Protein AF-A0A7C0ZPI2-F1 (afdb_monomer)

Nearest PDB st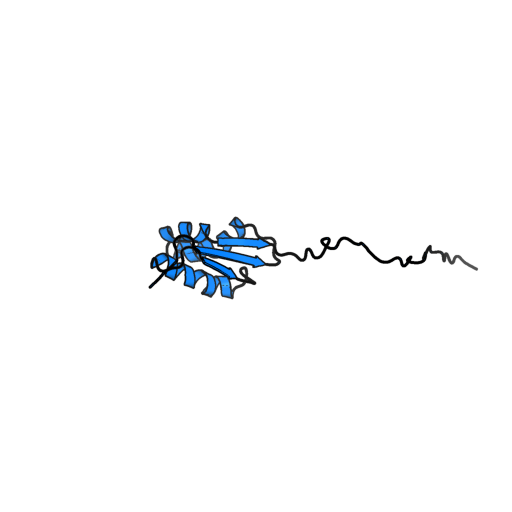ructures (foldseek):
  1dpg-assembly1_B  TM=8.886E-01  e=2.609E-07  Leuconostoc mesenteroides
  1h93-assembly1_A  TM=8.815E-01  e=2.609E-07  Leuconostoc mesenteroides
  1e77-assembly1_A  TM=8.818E-01  e=2.980E-07  Leuconostoc mesenteroides
  7e6i-assembly1_A  TM=8.266E-01  e=9.862E-07  Kluyveromyces lactis NRRL Y-1140
  7zve-assembly1_A-2  TM=8.256E-01  e=2.049E-06  Homo sapiens

Radius of gyration: 24.8 Å; Cα contacts (8 Å, |Δi|>4): 121; chains: 1; bounding box: 70×34×71 Å

pLDDT: mean 79.21, std 20.1, range [37.38, 96.25]

Foldseek 3Di:
DDADQADEAEDEVCVDPCNQPPVLVVVLVCQVVVNHHPHYAYEYEDQDDDFLVRSLVSNQVVSCVVPVPSSVVSSVRYGYDNPHPPPDDDDPPPDDDDDDDDDDDDDDDDDD

Structure (mmCIF, N/CA/C/O backbone):
data_AF-A0A7C0ZPI2-F1
#
_entry.id   AF-A0A7C0ZPI2-F1
#
loop_
_atom_site.group_PDB
_atom_site.id
_atom_site.type_symbol
_atom_site.label_atom_id
_atom_site.label_alt_id
_atom_site.label_comp_id
_atom_site.label_asym_id
_atom_site.label_entity_id
_atom_site.label_seq_id
_atom_site.pdbx_PDB_ins_code
_atom_site.Cartn_x
_atom_site.Cartn_y
_atom_site.Cartn_z
_atom_site.occupancy
_atom_site.B_iso_or_equiv
_atom_site.auth_seq_id
_atom_site.auth_comp_id
_atom_site.auth_asym_id
_atom_site.auth_atom_id
_atom_site.pdbx_PDB_model_num
ATOM 1 N N . MET A 1 1 ? -24.507 2.374 5.277 1.00 61.53 1 MET A N 1
ATOM 2 C CA . MET A 1 1 ? -23.714 2.156 4.046 1.00 61.53 1 MET A CA 1
ATOM 3 C C . MET A 1 1 ? -23.518 0.661 3.863 1.00 61.53 1 MET A C 1
ATOM 5 O O . MET A 1 1 ? -23.044 0.017 4.790 1.00 61.53 1 MET A O 1
ATOM 9 N N . HIS A 1 2 ? -23.938 0.103 2.729 1.00 79.62 2 HIS A N 1
ATOM 10 C CA . HIS A 1 2 ? -23.699 -1.304 2.400 1.00 79.62 2 HIS A CA 1
ATOM 11 C C . HIS A 1 2 ? -22.238 -1.469 1.963 1.00 79.62 2 HIS A C 1
ATOM 13 O O . HIS A 1 2 ? -21.796 -0.767 1.056 1.00 79.62 2 HIS A O 1
ATOM 19 N N . LYS A 1 3 ? -21.482 -2.349 2.627 1.00 79.19 3 LYS A N 1
ATOM 20 C CA . LYS A 1 3 ? -20.110 -2.680 2.230 1.00 79.19 3 LYS A CA 1
ATOM 21 C C . LYS A 1 3 ? -20.131 -3.948 1.381 1.00 79.19 3 LYS A C 1
ATOM 23 O O . LYS A 1 3 ? -20.740 -4.924 1.822 1.00 79.19 3 LYS A O 1
ATOM 28 N N . PRO A 1 4 ? -19.462 -3.972 0.218 1.00 85.94 4 PRO A N 1
ATOM 29 C CA . PRO A 1 4 ? -19.309 -5.211 -0.525 1.00 85.94 4 PRO A CA 1
ATOM 30 C C . PRO A 1 4 ? -18.502 -6.221 0.309 1.00 85.94 4 PRO A C 1
ATOM 32 O O . PRO A 1 4 ? -17.638 -5.817 1.091 1.00 85.94 4 PRO A O 1
ATOM 35 N N . PRO A 1 5 ? -18.749 -7.531 0.153 1.00 84.44 5 PRO A N 1
ATOM 36 C CA . PRO A 1 5 ? -18.032 -8.560 0.907 1.00 84.44 5 PRO A CA 1
ATOM 37 C C . PRO A 1 5 ? -16.545 -8.652 0.525 1.00 84.44 5 PRO A C 1
ATOM 39 O O . PRO A 1 5 ? -15.709 -8.958 1.376 1.00 84.44 5 PRO A O 1
ATOM 42 N N . HIS A 1 6 ? -16.209 -8.350 -0.735 1.00 91.62 6 HIS A N 1
ATOM 43 C CA . HIS A 1 6 ? -14.851 -8.376 -1.283 1.00 91.62 6 HIS A CA 1
ATOM 44 C C . HIS A 1 6 ? -14.634 -7.175 -2.203 1.00 91.62 6 HIS A C 1
ATOM 46 O O . HIS A 1 6 ? -15.521 -6.827 -2.983 1.00 91.62 6 HIS A O 1
ATOM 52 N N . GLN A 1 7 ? -13.462 -6.545 -2.125 1.00 93.69 7 GLN A N 1
ATOM 53 C CA . GLN A 1 7 ? -13.106 -5.425 -2.993 1.00 93.69 7 GLN A CA 1
ATOM 54 C C . GLN A 1 7 ? -11.599 -5.407 -3.254 1.00 93.69 7 GLN A C 1
ATOM 56 O O . GLN A 1 7 ? -10.796 -5.514 -2.331 1.00 93.69 7 GLN A O 1
ATOM 61 N N . MET A 1 8 ? -11.223 -5.223 -4.516 1.00 94.88 8 MET A N 1
ATOM 62 C CA . MET A 1 8 ? -9.834 -5.074 -4.941 1.00 94.88 8 MET A CA 1
ATOM 63 C C . MET A 1 8 ? -9.660 -3.732 -5.648 1.00 94.88 8 MET A C 1
ATOM 65 O O . MET A 1 8 ? -10.423 -3.409 -6.557 1.00 94.88 8 MET A O 1
ATOM 69 N N . LEU A 1 9 ? -8.656 -2.960 -5.238 1.00 94.88 9 LEU A N 1
ATOM 70 C CA . LEU A 1 9 ? -8.241 -1.732 -5.910 1.00 94.88 9 LEU A CA 1
ATOM 71 C C . LEU A 1 9 ? -6.954 -1.995 -6.691 1.00 94.88 9 LEU A C 1
ATOM 73 O O . LEU A 1 9 ? -5.928 -2.324 -6.102 1.00 94.88 9 LEU A O 1
ATOM 77 N N . VAL A 1 10 ? -6.998 -1.824 -8.009 1.00 95.06 10 VAL A N 1
ATOM 78 C CA . VAL A 1 10 ? -5.823 -1.993 -8.871 1.00 95.06 10 VAL A CA 1
ATOM 79 C C . VAL A 1 10 ? -5.248 -0.621 -9.218 1.00 95.06 10 VAL A C 1
ATOM 81 O O . VAL A 1 10 ? -5.963 0.226 -9.753 1.00 95.06 10 VAL A O 1
ATOM 84 N N . ILE A 1 11 ? -3.965 -0.392 -8.923 1.00 94.12 11 ILE A N 1
ATOM 85 C CA . ILE A 1 11 ? -3.271 0.877 -9.195 1.00 94.12 11 ILE A CA 1
ATOM 86 C C . ILE A 1 11 ? -2.165 0.643 -10.224 1.00 94.12 11 ILE A C 1
ATOM 88 O O . ILE A 1 11 ? -1.096 0.123 -9.911 1.00 94.12 11 ILE A O 1
ATOM 92 N N . PHE A 1 12 ? -2.390 1.074 -11.461 1.00 91.56 12 PHE A N 1
ATOM 93 C CA . PHE A 1 12 ? -1.338 1.088 -12.474 1.00 91.56 12 PHE A CA 1
ATOM 94 C C . PHE A 1 12 ? -0.321 2.186 -12.157 1.00 91.56 12 PHE A C 1
ATOM 96 O O . PHE A 1 12 ? -0.691 3.314 -11.841 1.00 91.56 12 PHE A O 1
ATOM 103 N N . GLY A 1 13 ? 0.970 1.857 -12.222 1.00 88.69 13 GLY A N 1
ATOM 104 C CA . GLY A 1 13 ? 2.013 2.790 -11.785 1.00 88.69 13 GLY A CA 1
ATOM 105 C C . GLY A 1 13 ? 2.064 2.940 -10.261 1.00 88.69 13 GLY A C 1
ATOM 106 O O . GLY A 1 13 ? 2.370 4.015 -9.743 1.00 88.69 13 GLY A O 1
ATOM 107 N N . ALA A 1 14 ? 1.772 1.862 -9.525 1.00 89.62 14 ALA A N 1
ATOM 108 C CA . ALA A 1 14 ? 1.735 1.886 -8.066 1.00 89.62 14 ALA A CA 1
ATOM 109 C C . ALA A 1 14 ? 3.066 2.283 -7.398 1.00 89.62 14 ALA A C 1
ATOM 111 O O . ALA A 1 14 ? 3.065 2.755 -6.266 1.00 89.62 14 ALA A O 1
ATOM 112 N N . SER A 1 15 ? 4.201 2.133 -8.087 1.00 87.44 15 SER A N 1
ATOM 113 C CA . SER A 1 15 ? 5.512 2.580 -7.596 1.00 87.44 15 SER A CA 1
ATOM 114 C C . SER A 1 15 ? 5.737 4.095 -7.714 1.00 87.44 15 SER A C 1
ATOM 116 O O . SER A 1 15 ? 6.700 4.613 -7.144 1.00 87.44 15 SER A O 1
ATOM 118 N N . GLY A 1 16 ? 4.864 4.810 -8.432 1.00 89.31 16 GLY A N 1
ATOM 119 C CA . GLY A 1 16 ? 4.985 6.239 -8.701 1.00 89.31 16 GLY A CA 1
ATOM 120 C C . GLY A 1 16 ? 4.736 7.140 -7.487 1.00 89.31 16 GLY A C 1
ATOM 121 O O . GLY A 1 16 ? 4.126 6.756 -6.487 1.00 89.31 16 GLY A O 1
ATOM 122 N N . ASP A 1 17 ? 5.180 8.389 -7.608 1.00 90.12 17 ASP A N 1
ATOM 123 C CA . ASP A 1 17 ? 5.118 9.396 -6.543 1.00 90.12 17 ASP A CA 1
ATOM 124 C C . ASP A 1 17 ? 3.677 9.738 -6.116 1.00 90.12 17 ASP A C 1
ATOM 126 O O . ASP A 1 17 ? 3.379 9.793 -4.923 1.00 90.12 17 ASP A O 1
ATOM 130 N N . LEU A 1 18 ? 2.746 9.862 -7.071 1.00 92.12 18 LEU A N 1
ATOM 131 C CA . LEU A 1 18 ? 1.333 10.132 -6.772 1.00 92.12 18 LEU A CA 1
ATOM 132 C C . LEU A 1 18 ? 0.714 9.035 -5.896 1.00 92.12 18 LEU A C 1
ATOM 134 O O . LEU A 1 18 ? -0.058 9.320 -4.974 1.00 92.12 18 LEU A O 1
ATOM 138 N N . THR A 1 19 ? 1.085 7.782 -6.157 1.00 92.81 19 THR A N 1
ATOM 139 C CA . THR A 1 19 ? 0.598 6.639 -5.390 1.00 92.81 19 THR A CA 1
ATOM 140 C C . THR A 1 19 ? 1.062 6.727 -3.941 1.00 92.81 19 THR A C 1
ATOM 142 O O . THR A 1 19 ? 0.247 6.626 -3.024 1.00 92.81 19 THR A O 1
ATOM 145 N N . ARG A 1 20 ? 2.345 7.034 -3.729 1.00 91.12 20 ARG A N 1
ATOM 146 C CA . ARG A 1 20 ? 2.936 7.234 -2.397 1.00 91.12 20 ARG A CA 1
ATOM 147 C C . ARG A 1 20 ? 2.348 8.420 -1.651 1.00 91.12 20 ARG A C 1
ATOM 149 O O . ARG A 1 20 ? 2.069 8.306 -0.463 1.00 91.12 20 ARG A O 1
ATOM 156 N N . ARG A 1 21 ? 2.138 9.548 -2.329 1.00 89.75 21 ARG A N 1
ATOM 157 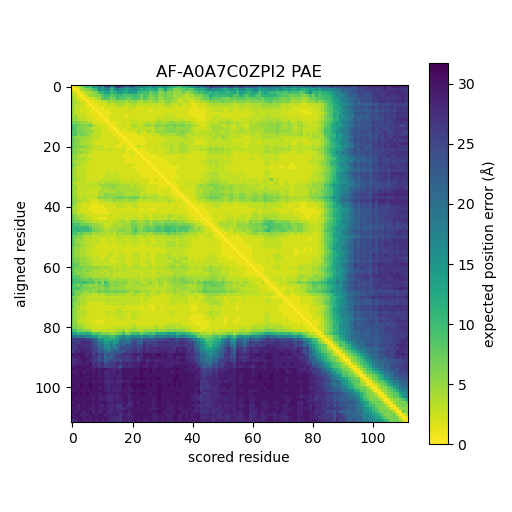C CA . ARG A 1 21 ? 1.704 10.792 -1.677 1.00 89.75 21 ARG A CA 1
ATOM 158 C C . ARG A 1 21 ? 0.202 10.868 -1.426 1.00 89.75 21 ARG A C 1
ATOM 160 O O . ARG A 1 21 ? -0.201 11.581 -0.508 1.00 89.75 21 ARG A O 1
ATOM 167 N N . LYS A 1 22 ? -0.628 10.219 -2.252 1.00 90.94 22 LYS A N 1
ATOM 168 C CA . LYS A 1 22 ? -2.092 10.408 -2.240 1.00 90.94 22 LYS A CA 1
ATOM 169 C C . LYS A 1 22 ? -2.886 9.106 -2.292 1.00 90.94 22 LYS A C 1
ATOM 171 O O . LYS A 1 22 ? -3.761 8.917 -1.451 1.00 90.94 22 LYS A O 1
ATOM 176 N N . LEU A 1 23 ? -2.598 8.215 -3.245 1.00 92.94 23 LEU A N 1
ATOM 177 C CA . LEU A 1 23 ? -3.479 7.064 -3.499 1.00 92.94 23 LEU A CA 1
ATOM 178 C C . LEU A 1 23 ? -3.381 5.955 -2.454 1.00 92.94 23 LEU A C 1
ATOM 180 O O . LEU A 1 23 ? -4.363 5.255 -2.273 1.00 92.94 23 LEU A O 1
ATOM 184 N N . ILE A 1 24 ? -2.240 5.776 -1.786 1.00 93.75 24 ILE A N 1
ATOM 185 C CA . ILE A 1 24 ? -2.102 4.824 -0.673 1.00 93.75 24 ILE A CA 1
ATOM 186 C C . ILE A 1 24 ? -2.539 5.433 0.667 1.00 93.75 24 ILE A C 1
ATOM 188 O O . ILE A 1 24 ? -3.284 4.768 1.392 1.00 93.75 24 ILE A O 1
ATOM 192 N N . PRO A 1 25 ? -2.177 6.690 0.997 1.00 92.69 25 PRO A N 1
ATOM 193 C CA . PRO A 1 25 ? -2.670 7.330 2.215 1.00 92.69 25 PRO A CA 1
ATOM 194 C C . PRO A 1 25 ? -4.202 7.436 2.299 1.00 92.69 25 PRO A C 1
ATOM 196 O O . PRO A 1 25 ? -4.761 7.249 3.373 1.00 92.69 25 PRO A O 1
ATOM 199 N N . ALA A 1 26 ? -4.909 7.673 1.187 1.00 93.44 26 ALA A N 1
ATOM 200 C CA . ALA A 1 26 ? -6.366 7.835 1.228 1.00 93.44 26 ALA A CA 1
ATOM 201 C C . ALA A 1 26 ? -7.127 6.554 1.665 1.00 93.44 26 ALA A C 1
ATOM 203 O O . ALA A 1 26 ? -7.924 6.627 2.601 1.00 93.44 26 ALA A O 1
ATOM 204 N N . PRO A 1 27 ? -6.887 5.360 1.085 1.00 93.88 27 PRO A N 1
ATOM 205 C CA . PRO A 1 27 ? -7.439 4.108 1.598 1.00 93.88 27 PRO A CA 1
ATOM 206 C C . PRO A 1 27 ? -6.940 3.754 3.000 1.00 93.88 27 PRO A C 1
ATOM 208 O O . PRO A 1 27 ? -7.684 3.136 3.755 1.00 93.88 27 PRO A O 1
ATOM 211 N N . PHE A 1 28 ? -5.725 4.153 3.384 1.00 94.81 28 PHE A N 1
ATOM 212 C CA . PHE A 1 28 ? -5.247 3.961 4.753 1.00 94.81 28 PHE A CA 1
ATOM 213 C C . PHE A 1 28 ? -6.104 4.724 5.775 1.00 94.81 28 PHE A C 1
ATOM 215 O O . PHE A 1 28 ? -6.488 4.170 6.807 1.00 94.81 28 PHE A O 1
ATOM 222 N N . ASP A 1 29 ? -6.491 5.961 5.461 1.00 93.56 29 ASP A N 1
ATOM 223 C CA . ASP A 1 29 ? -7.396 6.744 6.305 1.00 93.56 29 ASP A CA 1
ATOM 224 C C . ASP A 1 29 ? -8.796 6.119 6.393 1.00 93.56 29 ASP A C 1
ATOM 226 O O . ASP A 1 29 ? -9.415 6.133 7.460 1.00 93.56 29 ASP A O 1
ATOM 230 N N . LEU A 1 30 ? -9.283 5.512 5.304 1.00 93.06 30 LEU A N 1
ATOM 231 C CA . LEU A 1 30 ? -10.538 4.751 5.304 1.00 93.06 30 LEU A CA 1
ATOM 232 C C . LEU A 1 30 ? -10.431 3.447 6.108 1.00 93.06 30 LEU A C 1
ATOM 234 O O . LEU A 1 30 ? -11.397 3.049 6.761 1.00 93.06 30 LEU A O 1
ATOM 238 N N . HIS A 1 31 ? -9.271 2.785 6.076 1.00 93.00 31 HIS A N 1
ATOM 239 C CA . HIS A 1 31 ? -8.985 1.590 6.872 1.00 93.00 31 HIS A CA 1
ATOM 240 C C . HIS A 1 31 ? -9.032 1.909 8.367 1.00 93.00 31 HIS A C 1
ATOM 242 O O . HIS A 1 31 ? -9.747 1.243 9.110 1.00 93.00 31 HIS A O 1
ATOM 248 N N . ARG A 1 32 ? -8.371 2.996 8.790 1.00 92.44 32 ARG A N 1
ATOM 249 C CA . ARG A 1 32 ? -8.396 3.497 10.179 1.00 92.44 32 ARG A CA 1
ATOM 250 C C . ARG A 1 32 ? -9.805 3.804 10.678 1.00 92.44 32 ARG A C 1
ATOM 252 O O . ARG A 1 32 ? -10.127 3.537 11.829 1.00 92.44 32 ARG A O 1
ATOM 259 N N . GLN A 1 33 ? -10.657 4.339 9.808 1.00 92.56 33 GLN A N 1
ATOM 260 C CA . GLN A 1 33 ? -12.050 4.650 10.137 1.00 92.56 33 GLN A CA 1
ATOM 261 C C . GLN A 1 33 ? -12.981 3.430 10.052 1.00 92.56 33 GLN A C 1
ATOM 263 O O . GLN A 1 33 ? -14.193 3.574 10.202 1.00 92.56 33 GLN A O 1
ATOM 268 N N . ASN A 1 34 ? -12.449 2.227 9.797 1.00 90.31 34 ASN A N 1
ATOM 269 C CA . ASN A 1 34 ? -13.228 1.016 9.554 1.00 90.31 34 ASN A CA 1
ATOM 270 C C . ASN A 1 34 ? -14.298 1.223 8.472 1.00 90.31 34 ASN A C 1
ATOM 272 O O . ASN A 1 34 ? -15.405 0.699 8.582 1.00 90.31 34 ASN A O 1
ATOM 276 N N . LEU A 1 35 ? -14.000 1.990 7.420 1.00 90.88 35 LEU A N 1
ATOM 277 C CA . LEU A 1 35 ? -14.922 2.250 6.308 1.00 90.88 35 LEU A CA 1
ATOM 278 C C . LEU A 1 35 ? -14.703 1.300 5.127 1.00 90.88 35 LEU A C 1
ATOM 280 O O . LEU A 1 35 ? -15.597 1.148 4.297 1.00 90.88 35 LEU A O 1
ATOM 284 N N . LEU A 1 36 ? -13.573 0.594 5.092 1.00 91.50 36 LEU A N 1
ATOM 285 C CA . LEU A 1 36 ? -13.302 -0.427 4.084 1.00 91.50 36 LEU A CA 1
ATOM 286 C C . LEU A 1 36 ? -14.006 -1.765 4.392 1.00 91.50 36 LEU A C 1
ATOM 288 O O . LEU A 1 36 ? -14.372 -2.042 5.546 1.00 91.50 36 LEU A O 1
ATOM 292 N N . PRO A 1 37 ? -14.220 -2.605 3.365 1.00 90.75 37 PRO A N 1
ATOM 293 C CA . PRO A 1 37 ? -14.560 -4.017 3.526 1.00 90.75 37 PRO A CA 1
ATOM 294 C C . PRO A 1 37 ? -13.496 -4.803 4.299 1.00 90.75 37 PRO A C 1
ATOM 296 O O . PRO A 1 37 ? -12.305 -4.513 4.202 1.00 90.75 37 PRO A O 1
ATOM 299 N N . GLY A 1 38 ? -13.912 -5.868 4.994 1.00 87.50 38 GLY A N 1
ATOM 300 C CA . GLY A 1 38 ? -12.981 -6.773 5.682 1.00 87.50 38 GLY A CA 1
ATOM 301 C C . GLY A 1 38 ? -11.970 -7.419 4.727 1.00 87.50 38 GLY A C 1
ATOM 302 O O . GLY A 1 38 ? -10.784 -7.495 5.050 1.00 87.50 38 GLY A O 1
ATOM 303 N N . ASN A 1 39 ? -12.414 -7.770 3.515 1.00 91.06 39 ASN A N 1
ATOM 304 C CA . ASN A 1 39 ? -11.596 -8.359 2.451 1.00 91.06 39 ASN A CA 1
ATOM 305 C C . ASN A 1 39 ? -11.230 -7.323 1.378 1.00 91.06 39 ASN A C 1
ATOM 307 O O . ASN A 1 39 ? -11.510 -7.510 0.192 1.00 91.06 39 ASN A O 1
ATOM 311 N N . PHE A 1 40 ? -10.667 -6.196 1.812 1.00 94.81 40 PHE A N 1
ATOM 312 C CA . PHE A 1 40 ? -1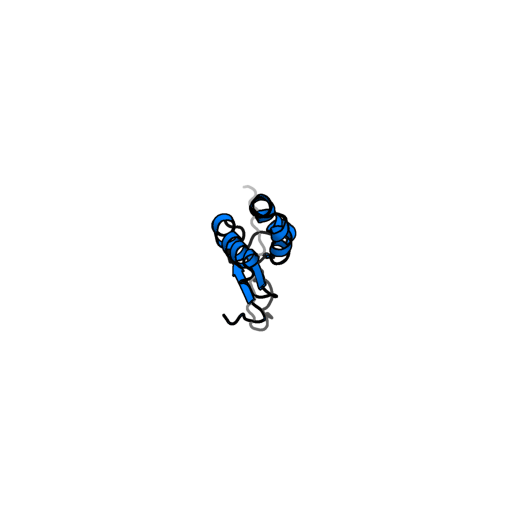0.104 -5.187 0.922 1.00 94.81 40 PHE A CA 1
ATOM 313 C C . PHE A 1 40 ? -8.614 -5.437 0.674 1.00 94.81 40 PHE A C 1
ATOM 315 O O . PHE A 1 40 ? -7.859 -5.635 1.634 1.00 94.81 40 PHE A O 1
ATOM 322 N N . VAL A 1 41 ? -8.205 -5.382 -0.595 1.00 95.62 41 VAL A N 1
ATOM 323 C CA . VAL A 1 41 ? -6.811 -5.534 -1.041 1.00 95.62 41 VAL A CA 1
ATOM 324 C C . VAL A 1 41 ? -6.457 -4.510 -2.121 1.00 95.62 41 VAL A C 1
ATOM 326 O O . VAL A 1 41 ? -7.319 -4.075 -2.888 1.00 95.62 41 VAL A O 1
ATOM 329 N N . ILE A 1 42 ? -5.179 -4.140 -2.198 1.00 96.25 42 ILE A N 1
ATOM 330 C CA . ILE A 1 42 ? -4.635 -3.249 -3.227 1.00 96.25 42 ILE A CA 1
ATOM 331 C C . ILE A 1 42 ? -3.597 -4.022 -4.038 1.00 96.25 42 ILE A C 1
ATOM 333 O O . ILE A 1 42 ? -2.657 -4.568 -3.465 1.00 96.25 42 ILE A O 1
ATOM 337 N N . LEU A 1 43 ? -3.747 -4.028 -5.362 1.00 95.50 43 LEU A N 1
ATOM 338 C CA . LEU A 1 43 ? -2.803 -4.636 -6.295 1.00 95.50 43 LEU A CA 1
ATOM 339 C C . LEU A 1 43 ? -2.130 -3.555 -7.145 1.00 95.50 43 LEU A C 1
ATOM 341 O O . LEU A 1 43 ? -2.795 -2.805 -7.860 1.00 95.50 43 LEU A O 1
ATOM 345 N N . GLY A 1 44 ? -0.805 -3.491 -7.094 1.00 94.00 44 GLY A N 1
ATOM 346 C CA . GLY A 1 44 ? 0.004 -2.618 -7.933 1.00 94.00 44 GLY A CA 1
ATOM 347 C C . GLY A 1 44 ? 0.709 -3.386 -9.047 1.00 94.00 44 GLY A C 1
ATOM 348 O O . GLY A 1 44 ? 1.803 -3.887 -8.810 1.00 94.00 44 GLY A O 1
ATOM 349 N N . PRO A 1 45 ? 0.145 -3.500 -10.260 1.00 92.62 45 PRO A N 1
ATOM 350 C CA . PRO A 1 45 ? 0.890 -4.027 -11.393 1.00 92.62 45 PRO A CA 1
ATOM 351 C C . PRO A 1 45 ? 1.864 -2.976 -11.946 1.00 92.62 45 PRO A C 1
ATOM 353 O O . PRO A 1 45 ? 1.533 -1.789 -12.066 1.00 92.62 45 PRO A O 1
ATOM 356 N N . GLY A 1 46 ? 3.063 -3.399 -12.343 1.00 88.62 46 GLY A N 1
ATOM 357 C CA . GLY A 1 46 ? 4.026 -2.496 -12.972 1.00 88.62 46 GLY A CA 1
ATOM 358 C C . GLY A 1 46 ? 5.210 -3.194 -13.627 1.00 88.62 46 GLY A C 1
ATOM 359 O O . GLY A 1 46 ? 5.404 -4.389 -13.477 1.00 88.62 46 GLY A O 1
ATOM 360 N N . ARG A 1 47 ? 5.995 -2.431 -14.390 1.00 85.69 47 ARG A N 1
ATOM 361 C CA . ARG A 1 47 ? 7.140 -2.963 -15.152 1.00 85.69 47 ARG A CA 1
ATOM 362 C C . ARG A 1 47 ? 8.384 -3.200 -14.298 1.00 85.69 47 ARG A C 1
ATOM 364 O O . ARG A 1 47 ? 9.296 -3.882 -14.742 1.00 85.69 47 ARG A O 1
ATOM 371 N N . THR A 1 48 ? 8.449 -2.575 -13.128 1.00 85.31 48 THR A N 1
ATOM 372 C CA . THR A 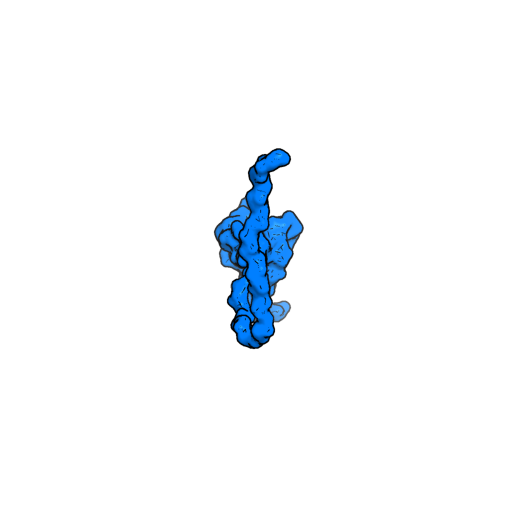1 48 ? 9.591 -2.694 -12.224 1.00 85.31 48 THR A CA 1
ATOM 373 C C . THR A 1 48 ? 9.521 -4.028 -11.497 1.00 85.31 48 THR A C 1
ATOM 375 O O . THR A 1 48 ? 8.455 -4.421 -11.031 1.00 85.31 48 THR A O 1
ATOM 378 N N . GLU A 1 49 ? 10.649 -4.715 -11.366 1.00 84.50 49 GLU A N 1
ATOM 379 C CA . GLU A 1 49 ? 10.728 -5.926 -10.554 1.00 84.50 49 GLU A CA 1
ATOM 380 C C . GLU A 1 49 ? 10.704 -5.547 -9.067 1.00 84.50 49 GLU A C 1
ATOM 382 O O . GLU A 1 49 ? 11.724 -5.206 -8.471 1.00 84.50 49 GLU A O 1
ATOM 387 N N . HIS A 1 50 ? 9.512 -5.565 -8.471 1.00 86.88 50 HIS A N 1
ATOM 388 C CA . HIS A 1 50 ? 9.329 -5.457 -7.027 1.00 86.88 50 HIS A CA 1
ATOM 389 C C . HIS A 1 50 ? 8.684 -6.727 -6.481 1.00 86.88 50 HIS A C 1
ATOM 391 O O . HIS A 1 50 ? 7.755 -7.276 -7.072 1.00 86.88 50 HIS A O 1
ATOM 397 N N . THR A 1 51 ? 9.159 -7.156 -5.313 1.00 91.00 51 THR A N 1
ATOM 398 C CA . THR A 1 51 ? 8.448 -8.114 -4.465 1.00 91.00 51 THR A CA 1
ATOM 399 C C . THR A 1 51 ? 7.369 -7.393 -3.659 1.00 91.00 51 THR A C 1
ATOM 401 O O . THR A 1 51 ? 7.447 -6.176 -3.457 1.00 91.00 51 THR A O 1
ATOM 404 N N . ASP A 1 52 ? 6.395 -8.135 -3.130 1.00 92.62 52 ASP A N 1
ATOM 405 C CA . ASP A 1 52 ? 5.394 -7.586 -2.204 1.00 92.62 52 ASP A CA 1
ATOM 406 C C . ASP A 1 52 ? 6.048 -6.871 -1.013 1.00 92.62 52 ASP A C 1
ATOM 408 O O . ASP A 1 52 ? 5.614 -5.800 -0.596 1.00 92.62 52 ASP A O 1
ATOM 412 N N . GLU A 1 53 ? 7.128 -7.434 -0.474 1.00 93.00 53 GLU A N 1
ATOM 413 C CA . GLU A 1 53 ? 7.866 -6.870 0.659 1.00 93.00 53 GLU A CA 1
ATOM 414 C C . GLU A 1 53 ? 8.560 -5.559 0.290 1.00 93.00 53 GLU A C 1
ATOM 416 O O . GLU A 1 53 ? 8.433 -4.570 1.017 1.00 93.00 53 GLU A O 1
ATOM 421 N N . SER A 1 54 ? 9.240 -5.531 -0.862 1.00 92.31 54 SER A N 1
ATOM 422 C CA . SER A 1 54 ? 9.864 -4.323 -1.403 1.00 92.31 54 SER A CA 1
ATOM 423 C C . SER A 1 54 ? 8.816 -3.236 -1.623 1.00 92.31 54 SER A C 1
ATOM 425 O O . SER A 1 54 ? 9.021 -2.100 -1.203 1.00 92.31 54 SER A O 1
ATOM 427 N N . PHE A 1 55 ? 7.660 -3.597 -2.183 1.00 92.38 55 PHE A N 1
ATOM 428 C CA . PHE A 1 55 ? 6.548 -2.682 -2.400 1.00 92.38 55 PHE A CA 1
ATOM 429 C C . PHE A 1 55 ? 5.966 -2.143 -1.087 1.00 92.38 55 PHE A C 1
ATOM 431 O O . PHE A 1 55 ? 5.736 -0.944 -0.967 1.00 92.38 55 PHE A O 1
ATOM 438 N N . ARG A 1 56 ? 5.790 -2.982 -0.061 1.00 94.38 56 ARG A N 1
ATOM 439 C CA . ARG A 1 56 ? 5.325 -2.547 1.270 1.00 94.38 56 ARG A CA 1
ATOM 440 C C . ARG A 1 56 ? 6.317 -1.604 1.943 1.00 94.38 56 ARG A C 1
ATOM 442 O O . ARG A 1 56 ? 5.893 -0.610 2.526 1.00 94.38 56 ARG A O 1
ATOM 449 N N . ASN A 1 57 ? 7.621 -1.865 1.818 1.00 92.75 57 ASN A N 1
ATOM 450 C CA . ASN A 1 57 ? 8.671 -0.983 2.340 1.00 92.75 57 ASN A CA 1
ATOM 451 C C . ASN A 1 57 ? 8.552 0.448 1.795 1.00 92.75 57 ASN A C 1
ATOM 453 O O . ASN A 1 57 ? 8.848 1.393 2.516 1.00 92.75 57 ASN A O 1
ATOM 457 N N . LEU A 1 58 ? 8.050 0.624 0.567 1.00 90.19 58 LEU A N 1
ATOM 458 C CA . LEU A 1 58 ? 7.885 1.941 -0.061 1.00 90.19 58 LEU A CA 1
ATOM 459 C C . LEU A 1 58 ? 6.918 2.872 0.682 1.00 90.19 58 LEU A C 1
ATOM 461 O O . LEU A 1 58 ? 7.020 4.092 0.535 1.00 90.19 58 LEU A O 1
ATOM 465 N N . PHE A 1 59 ? 5.968 2.299 1.420 1.00 91.56 59 PHE A N 1
ATOM 466 C CA . PHE A 1 59 ? 4.944 3.031 2.171 1.00 91.56 59 PHE A CA 1
ATOM 467 C C . PHE A 1 59 ? 5.063 2.809 3.676 1.00 91.56 59 PHE A C 1
ATOM 469 O O . PHE A 1 59 ? 4.364 3.460 4.441 1.00 91.56 59 PHE A O 1
ATOM 476 N N . ARG A 1 60 ? 5.924 1.884 4.109 1.00 91.38 60 ARG A N 1
ATOM 477 C CA . ARG A 1 60 ? 6.078 1.523 5.515 1.00 91.38 60 ARG A CA 1
ATOM 478 C C . ARG A 1 60 ? 6.419 2.741 6.362 1.00 91.38 60 ARG A C 1
ATOM 480 O O . ARG A 1 60 ? 5.656 3.071 7.257 1.00 91.38 60 ARG A O 1
ATOM 487 N N . GLU A 1 61 ? 7.496 3.434 6.010 1.00 88.12 61 GLU A N 1
ATOM 488 C CA . GLU A 1 61 ? 7.984 4.599 6.753 1.00 88.12 61 GLU A CA 1
ATOM 489 C C . GLU A 1 61 ? 6.903 5.68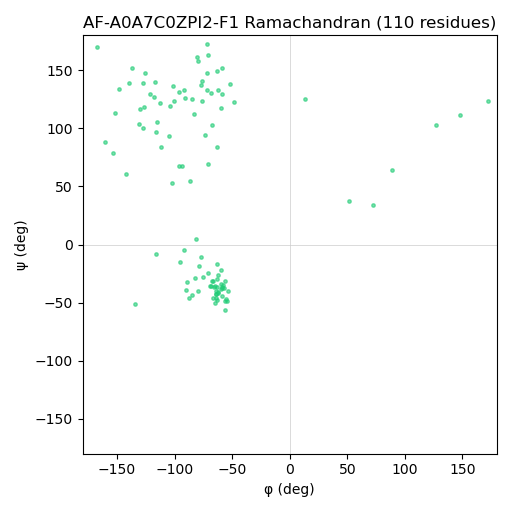4 6.887 1.00 88.12 61 GLU A C 1
ATOM 491 O O . GLU A 1 61 ? 6.589 6.120 7.990 1.00 88.12 61 GLU A O 1
ATOM 496 N N . SER A 1 62 ? 6.241 6.041 5.781 1.00 87.44 62 SER A N 1
ATOM 497 C CA . SER A 1 62 ? 5.244 7.119 5.769 1.00 87.44 62 SER A CA 1
ATOM 498 C C . SER A 1 62 ? 3.930 6.781 6.483 1.00 87.44 62 SER A C 1
ATOM 500 O O . SER A 1 62 ? 3.212 7.693 6.907 1.00 87.44 62 SER A O 1
ATOM 502 N N . LEU A 1 63 ? 3.580 5.496 6.593 1.00 90.12 63 LEU A N 1
ATOM 503 C CA . LEU A 1 63 ? 2.381 5.044 7.301 1.00 90.12 63 LEU A CA 1
ATOM 504 C C . LEU A 1 63 ? 2.663 4.758 8.783 1.00 90.12 63 LEU A C 1
ATOM 506 O O . LEU A 1 63 ? 1.835 5.105 9.628 1.00 90.12 63 LEU A O 1
ATOM 510 N N . GLU A 1 64 ? 3.815 4.164 9.106 1.00 90.75 64 GLU A N 1
ATOM 511 C CA . GLU A 1 64 ? 4.226 3.861 10.482 1.00 90.75 64 GLU A CA 1
ATOM 512 C C . GLU A 1 64 ? 4.525 5.128 11.287 1.00 90.75 64 GLU A C 1
ATOM 514 O O . GLU A 1 64 ? 4.161 5.178 12.457 1.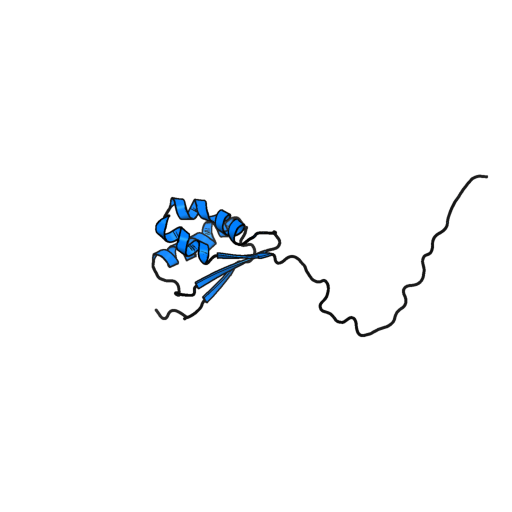00 90.75 64 GLU A O 1
ATOM 519 N N . GLU A 1 65 ? 5.086 6.175 10.669 1.00 88.38 65 GLU A N 1
ATOM 520 C CA . GLU A 1 65 ? 5.311 7.469 11.335 1.00 88.38 65 GLU A CA 1
ATOM 521 C C . GLU A 1 65 ? 4.006 8.072 11.881 1.00 88.38 65 GLU A C 1
ATOM 523 O O . GLU A 1 65 ? 3.990 8.701 12.937 1.00 88.38 65 GLU A O 1
ATOM 528 N N . LYS A 1 66 ? 2.888 7.865 11.175 1.00 84.31 66 LYS A N 1
ATOM 529 C CA . LYS A 1 66 ? 1.590 8.429 11.562 1.00 84.31 66 LYS A CA 1
ATOM 530 C C . LYS A 1 66 ? 0.823 7.533 12.528 1.00 84.31 66 LYS A C 1
ATOM 532 O O . LYS A 1 66 ? 0.233 8.044 13.474 1.00 84.31 66 LYS A O 1
ATOM 537 N N . HIS A 1 67 ? 0.767 6.229 12.246 1.00 90.25 67 HIS A N 1
ATOM 538 C CA . HIS A 1 67 ? -0.095 5.267 12.946 1.00 90.25 67 HIS A CA 1
ATOM 539 C C . HIS A 1 67 ? 0.498 3.844 12.893 1.00 90.25 67 HIS A C 1
ATOM 541 O O . HIS A 1 67 ? 0.043 3.018 12.088 1.00 90.25 67 HIS A O 1
ATOM 547 N N . PRO A 1 68 ? 1.501 3.530 13.730 1.00 87.56 68 PRO A N 1
ATOM 548 C CA . PRO A 1 68 ? 2.260 2.278 13.648 1.00 87.56 68 PRO A CA 1
ATOM 549 C C . PRO A 1 68 ? 1.403 1.026 13.891 1.00 87.56 68 PRO A C 1
ATOM 551 O O . PRO A 1 68 ? 1.563 0.011 13.207 1.00 87.56 68 PRO A O 1
ATOM 554 N N . GLU A 1 69 ? 0.434 1.100 14.805 1.00 88.69 69 GLU A N 1
ATOM 555 C CA . GLU A 1 69 ? -0.458 -0.010 15.150 1.00 88.69 69 GLU A CA 1
ATOM 556 C C . GLU A 1 69 ? -1.374 -0.408 13.987 1.00 88.69 69 GLU A C 1
ATOM 558 O O . GLU A 1 69 ? -1.625 -1.591 13.750 1.00 88.69 69 GLU A O 1
ATOM 563 N N . THR A 1 70 ? -1.834 0.576 13.211 1.00 90.81 70 THR A N 1
ATOM 564 C CA . THR A 1 70 ? -2.754 0.332 12.096 1.00 90.81 70 THR A CA 1
ATOM 565 C C . THR A 1 70 ? -2.001 0.056 10.792 1.00 90.81 70 THR A C 1
ATOM 567 O O . THR A 1 70 ? -2.462 -0.753 9.977 1.00 90.81 70 THR A O 1
ATOM 570 N N . ALA A 1 71 ? -0.827 0.671 10.606 1.00 93.00 71 ALA A N 1
ATOM 571 C CA . ALA A 1 71 ? 0.013 0.543 9.416 1.00 93.00 71 ALA A CA 1
ATOM 572 C C . ALA A 1 71 ? 0.336 -0.916 9.088 1.00 93.00 71 ALA A C 1
ATOM 574 O O . ALA A 1 71 ? 0.093 -1.351 7.964 1.00 93.00 71 ALA A O 1
ATOM 575 N N . THR A 1 72 ? 0.775 -1.702 10.074 1.00 92.50 72 THR A N 1
ATOM 576 C CA . THR A 1 72 ? 1.143 -3.114 9.869 1.00 92.50 72 THR A CA 1
ATOM 577 C C . THR A 1 72 ? 0.003 -3.924 9.242 1.00 92.50 72 THR A C 1
ATOM 579 O O . THR A 1 72 ? 0.207 -4.627 8.250 1.00 92.50 72 THR A O 1
ATOM 582 N N . SER A 1 73 ? -1.219 -3.777 9.766 1.00 92.69 73 SER A N 1
ATOM 583 C CA . SER A 1 73 ? -2.403 -4.492 9.263 1.00 92.69 73 SER A CA 1
ATOM 584 C C . SER A 1 73 ? -2.808 -4.070 7.847 1.00 92.69 73 SER A C 1
ATOM 586 O O . SER A 1 73 ? -3.340 -4.872 7.078 1.00 92.69 73 SER A O 1
ATOM 588 N N . PHE A 1 74 ? -2.564 -2.808 7.491 1.00 94.69 74 PHE A N 1
ATOM 589 C CA . PHE A 1 74 ? -2.871 -2.275 6.171 1.00 94.69 74 PHE A CA 1
ATOM 590 C C . PHE A 1 74 ? -1.810 -2.675 5.142 1.00 94.69 74 PHE A C 1
ATOM 592 O O . PHE A 1 74 ? -2.152 -3.059 4.026 1.00 94.69 74 PHE A O 1
ATOM 599 N N . LEU A 1 75 ? -0.529 -2.664 5.522 1.00 94.56 75 LEU A N 1
ATOM 600 C CA . LEU A 1 75 ? 0.577 -3.051 4.647 1.00 94.56 75 LEU A CA 1
ATOM 601 C C . LEU A 1 75 ? 0.442 -4.497 4.155 1.00 94.56 75 LEU A C 1
ATOM 603 O O . LEU A 1 75 ? 0.762 -4.787 3.007 1.00 94.56 75 LEU A O 1
ATOM 607 N N . GLN A 1 76 ? -0.097 -5.400 4.976 1.00 94.25 76 GLN A N 1
ATOM 608 C CA . GLN A 1 76 ? -0.367 -6.789 4.578 1.00 94.25 76 GLN A CA 1
ATOM 609 C C . GLN A 1 76 ? -1.401 -6.923 3.446 1.00 94.25 76 GLN A C 1
ATOM 611 O O . GLN A 1 76 ? -1.468 -7.966 2.802 1.00 94.25 76 GLN A O 1
ATOM 616 N N . ARG A 1 77 ? -2.188 -5.875 3.180 1.00 94.62 77 ARG A N 1
ATOM 617 C CA . ARG A 1 77 ? -3.209 -5.834 2.120 1.00 94.62 77 ARG A CA 1
ATOM 618 C C . ARG A 1 77 ? -2.672 -5.287 0.796 1.00 94.62 77 ARG A C 1
ATOM 620 O O . ARG A 1 77 ? -3.420 -5.249 -0.181 1.00 94.62 77 ARG A O 1
ATOM 627 N N . LEU A 1 78 ? -1.415 -4.839 0.770 1.00 95.31 78 LEU A N 1
ATOM 628 C CA . LEU A 1 78 ? -0.718 -4.365 -0.424 1.00 95.31 78 LEU A CA 1
ATOM 629 C C . LEU A 1 78 ? 0.014 -5.528 -1.096 1.00 95.31 78 LEU A C 1
ATOM 631 O O . LEU A 1 78 ? 0.846 -6.200 -0.472 1.00 95.31 78 LEU A O 1
ATOM 635 N N . PHE A 1 79 ? -0.274 -5.700 -2.380 1.00 95.12 79 PHE A N 1
ATOM 636 C CA . PHE A 1 79 ? 0.334 -6.681 -3.268 1.00 95.12 79 PHE A CA 1
ATOM 637 C C . PHE A 1 79 ? 0.894 -5.983 -4.503 1.00 95.12 79 PHE A C 1
ATOM 639 O O . PHE A 1 79 ? 0.337 -4.986 -4.976 1.00 95.12 79 PHE A O 1
ATOM 646 N N . TYR A 1 80 ? 1.978 -6.517 -5.045 1.00 94.38 80 TYR A N 1
ATOM 647 C CA . TYR A 1 80 ? 2.608 -6.038 -6.262 1.00 94.38 80 TYR A CA 1
ATOM 648 C C . TYR A 1 80 ? 2.787 -7.190 -7.240 1.00 94.38 80 TYR A C 1
ATOM 650 O O . TYR A 1 80 ? 3.173 -8.293 -6.865 1.00 94.38 80 TYR A O 1
ATOM 658 N N . HIS A 1 81 ? 2.529 -6.927 -8.518 1.00 91.62 81 HIS A N 1
ATOM 659 C CA . HIS A 1 81 ? 2.780 -7.911 -9.561 1.00 91.62 81 HIS A CA 1
ATOM 660 C C . HIS A 1 81 ? 3.663 -7.306 -10.656 1.00 91.62 81 HIS A C 1
ATOM 662 O O . HIS A 1 81 ? 3.244 -6.338 -11.304 1.00 91.62 81 HIS A O 1
ATOM 668 N N . PRO A 1 82 ? 4.870 -7.849 -10.892 1.00 88.56 82 PRO A N 1
ATOM 669 C CA . PRO A 1 82 ? 5.697 -7.419 -12.005 1.00 88.56 82 PRO A CA 1
ATOM 670 C C . PRO A 1 82 ? 5.033 -7.837 -13.325 1.00 88.56 82 PRO A C 1
ATOM 672 O O . PRO A 1 82 ? 5.072 -8.987 -13.746 1.00 88.56 82 PRO A O 1
ATOM 675 N N . ALA A 1 83 ? 4.413 -6.869 -13.987 1.00 77.88 83 ALA A N 1
ATOM 676 C CA . ALA A 1 83 ? 3.846 -6.964 -15.321 1.00 77.88 83 ALA A CA 1
ATOM 677 C C . ALA A 1 83 ? 4.896 -6.496 -16.344 1.00 77.88 83 ALA A C 1
ATOM 679 O O . ALA A 1 83 ? 4.782 -5.432 -16.963 1.00 77.88 83 ALA A O 1
ATOM 680 N N . GLY A 1 84 ? 5.971 -7.275 -16.472 1.00 68.62 84 GLY A N 1
ATOM 681 C CA . GLY A 1 84 ? 6.906 -7.176 -17.590 1.00 68.62 84 GLY A CA 1
ATOM 682 C C . GLY A 1 84 ? 6.263 -7.719 -18.868 1.00 68.62 84 GLY A C 1
ATOM 683 O O . GLY A 1 84 ? 5.431 -8.620 -18.813 1.00 68.62 84 GLY A O 1
ATOM 684 N N . SER A 1 85 ? 6.621 -7.153 -20.023 1.00 57.19 85 SER A N 1
ATOM 685 C CA . SER A 1 85 ? 6.123 -7.566 -21.342 1.00 57.19 85 SER A CA 1
ATOM 686 C C . SER A 1 85 ? 6.538 -9.004 -21.666 1.00 57.19 85 SER A C 1
ATOM 688 O O . SER A 1 85 ? 7.510 -9.226 -22.382 1.00 57.19 85 SER A O 1
ATOM 690 N N . VAL A 1 86 ? 5.777 -9.986 -21.195 1.00 54.34 86 VAL A N 1
ATOM 691 C CA . VAL A 1 86 ? 5.815 -11.346 -21.732 1.00 54.34 86 VAL A CA 1
ATOM 692 C C . VAL A 1 86 ? 4.685 -11.468 -22.751 1.00 54.34 86 VAL A C 1
ATOM 694 O O . VAL A 1 86 ? 3.716 -12.192 -22.567 1.00 54.34 86 VAL A O 1
ATOM 697 N N . TYR A 1 87 ? 4.820 -10.743 -23.864 1.00 50.81 87 TYR A N 1
ATOM 698 C CA . TYR A 1 87 ? 4.250 -11.186 -25.139 1.00 50.81 87 TYR A CA 1
ATOM 699 C C . TYR A 1 87 ? 5.264 -12.094 -25.830 1.00 50.81 87 TYR A C 1
ATOM 701 O O . TYR A 1 87 ? 5.659 -11.865 -26.969 1.00 50.81 87 TYR A O 1
ATOM 709 N N . THR A 1 88 ? 5.706 -13.133 -25.131 1.00 49.34 88 THR A N 1
ATOM 710 C CA . THR A 1 88 ? 6.450 -14.207 -25.769 1.00 49.34 88 THR A CA 1
ATOM 711 C C . THR A 1 88 ? 5.803 -15.499 -25.321 1.00 49.34 88 THR A C 1
ATOM 713 O O . THR A 1 88 ? 5.994 -15.953 -24.201 1.00 49.34 88 THR A O 1
ATOM 716 N N . HIS A 1 89 ? 5.028 -16.072 -26.239 1.00 54.94 89 HIS A N 1
ATOM 717 C CA . HIS A 1 89 ? 4.552 -17.450 -26.208 1.00 54.94 89 HIS A CA 1
ATOM 718 C C . HIS A 1 89 ? 3.230 -17.752 -25.477 1.00 54.94 89 HIS A C 1
ATOM 720 O O . HIS A 1 89 ? 3.158 -18.565 -24.565 1.00 54.94 89 HIS A O 1
ATOM 726 N N . CYS A 1 90 ? 2.133 -17.194 -25.993 1.00 39.03 90 CYS A N 1
ATOM 727 C CA . CYS A 1 90 ? 0.864 -17.930 -26.031 1.00 39.03 90 CYS A CA 1
ATOM 728 C C . CYS A 1 90 ? 0.120 -17.629 -27.338 1.00 39.03 90 CYS A C 1
ATOM 730 O O . CYS A 1 90 ? -0.962 -17.055 -27.362 1.00 39.03 90 CYS A O 1
ATOM 732 N N . MET A 1 91 ? 0.769 -17.970 -28.448 1.00 47.31 91 MET A N 1
ATOM 733 C CA . MET A 1 91 ? 0.083 -18.298 -29.692 1.00 47.31 91 MET A CA 1
ATOM 734 C C . MET A 1 91 ? 0.692 -19.628 -30.133 1.00 47.31 91 MET A C 1
ATOM 736 O O . MET A 1 91 ? 1.907 -19.662 -30.349 1.00 47.31 91 MET A O 1
ATOM 740 N N . PRO A 1 92 ? -0.070 -20.733 -30.220 1.00 46.03 92 PRO A N 1
ATOM 741 C CA . PRO A 1 92 ? 0.415 -21.893 -30.945 1.00 46.03 92 PRO A CA 1
ATOM 742 C C . PRO A 1 92 ? 0.656 -21.426 -32.382 1.00 46.03 92 PRO A C 1
ATOM 744 O O . PRO A 1 92 ? -0.257 -20.930 -33.043 1.00 46.03 92 PRO A O 1
ATOM 747 N N . ALA A 1 93 ? 1.911 -21.494 -32.824 1.00 55.84 93 ALA A N 1
ATOM 748 C CA . ALA A 1 93 ? 2.316 -21.171 -34.184 1.00 55.84 93 ALA A CA 1
ATOM 749 C C . ALA A 1 93 ? 1.813 -22.270 -35.124 1.00 55.84 93 ALA A C 1
ATOM 751 O O . ALA A 1 93 ? 2.589 -23.072 -35.630 1.00 55.84 93 ALA A O 1
ATOM 752 N N . ASP A 1 94 ? 0.500 -22.340 -3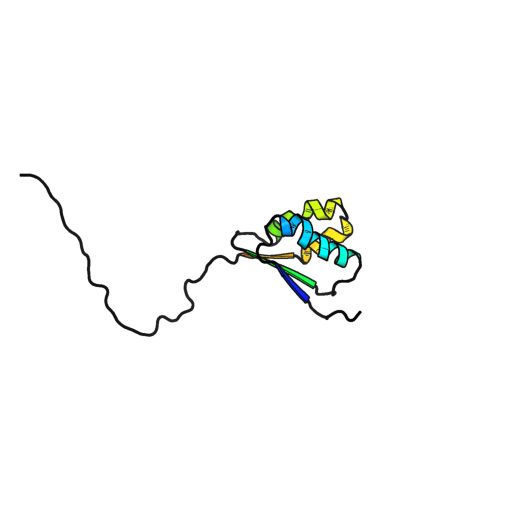5.309 1.00 53.94 94 ASP A N 1
ATOM 753 C CA . ASP A 1 94 ? -0.125 -23.280 -36.217 1.00 53.94 94 ASP A CA 1
ATOM 754 C C . ASP A 1 94 ? -0.818 -22.486 -37.325 1.00 53.94 94 ASP A C 1
ATOM 756 O O . ASP A 1 94 ? -1.924 -21.970 -37.152 1.00 53.94 94 ASP A O 1
ATOM 760 N N . ARG A 1 95 ? -0.082 -22.377 -38.443 1.00 50.47 95 ARG A N 1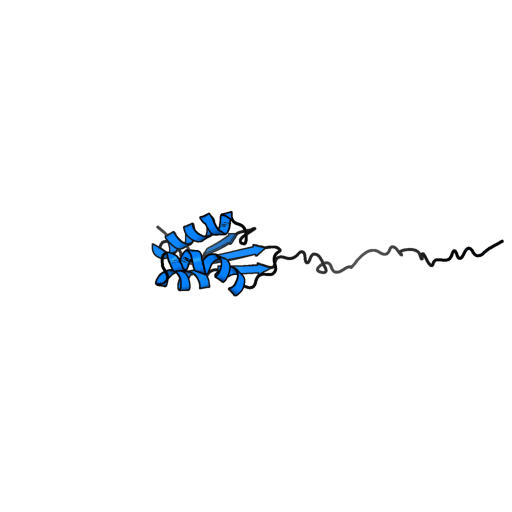
ATOM 761 C CA . ARG A 1 95 ? -0.457 -22.009 -39.826 1.00 50.47 95 ARG A CA 1
ATOM 762 C C . ARG A 1 95 ? 0.383 -20.878 -40.415 1.00 50.47 95 ARG A C 1
ATOM 764 O O . ARG A 1 95 ? 0.127 -19.704 -40.182 1.00 50.47 95 ARG A O 1
ATOM 771 N N . ALA A 1 96 ? 1.311 -21.287 -41.278 1.00 44.06 96 ALA A N 1
ATOM 772 C CA . ALA A 1 96 ? 1.408 -20.903 -42.693 1.00 44.06 96 ALA A CA 1
ATOM 773 C C . ALA A 1 96 ? 2.884 -20.876 -43.104 1.00 44.06 96 ALA A C 1
ATOM 775 O O . ALA A 1 96 ? 3.663 -20.044 -42.646 1.00 44.06 96 ALA A O 1
ATOM 776 N N . GLY A 1 97 ? 3.264 -21.822 -43.964 1.00 48.94 97 GLY A N 1
ATOM 777 C CA . GLY A 1 97 ? 4.596 -21.886 -44.538 1.00 48.94 97 GLY A CA 1
ATOM 778 C C . GLY A 1 97 ? 4.943 -20.614 -45.304 1.00 48.94 97 GLY A C 1
ATOM 779 O O . GLY A 1 97 ? 4.198 -20.167 -46.171 1.00 48.94 97 GLY A O 1
ATOM 780 N N . THR A 1 98 ? 6.105 -20.052 -45.005 1.00 45.28 98 THR A N 1
ATOM 781 C CA . THR A 1 98 ? 6.913 -19.289 -45.957 1.00 45.28 98 THR A CA 1
ATOM 782 C C . THR A 1 98 ? 8.359 -19.433 -45.495 1.00 45.28 98 THR A C 1
ATOM 784 O O . THR A 1 98 ? 8.710 -19.015 -44.394 1.00 45.28 98 THR A O 1
ATOM 787 N N . GLU A 1 99 ? 9.184 -20.110 -46.292 1.00 45.06 99 GLU A N 1
ATOM 788 C CA . GLU A 1 99 ? 10.593 -20.335 -45.970 1.00 45.06 99 GLU A CA 1
ATOM 789 C C . GLU A 1 99 ? 11.389 -19.019 -46.029 1.00 45.06 99 GLU A C 1
ATOM 791 O O . GLU A 1 99 ? 11.323 -18.316 -47.042 1.00 45.06 99 GLU A O 1
ATOM 796 N N . PRO A 1 100 ? 12.193 -18.673 -45.007 1.00 41.69 100 PRO A N 1
ATOM 797 C CA . PRO A 1 100 ? 13.144 -17.584 -45.122 1.00 41.69 100 PRO A CA 1
ATOM 798 C C . PRO A 1 100 ? 14.427 -18.092 -45.788 1.00 41.69 100 PRO A C 1
ATOM 800 O O . PRO A 1 100 ? 15.183 -18.894 -45.238 1.00 41.69 100 PRO A O 1
ATOM 803 N N . GLY A 1 101 ? 14.652 -17.593 -47.004 1.00 40.22 101 GLY A N 1
ATOM 804 C CA . GLY A 1 101 ? 15.827 -17.846 -47.824 1.00 40.22 101 GLY A CA 1
ATOM 805 C C . GLY A 1 101 ? 17.157 -17.594 -47.106 1.00 40.22 101 GLY A C 1
ATOM 806 O O . GLY A 1 101 ? 17.362 -16.603 -46.404 1.00 40.22 101 GLY A O 1
ATOM 807 N N . LYS A 1 102 ? 18.082 -18.521 -47.354 1.00 41.91 102 LYS A N 1
ATOM 808 C CA . LYS A 1 102 ? 19.492 -18.505 -46.963 1.00 41.91 102 LYS A CA 1
ATOM 809 C C . LYS A 1 102 ? 20.159 -17.165 -47.310 1.00 41.91 102 LYS A C 1
ATOM 811 O O . LYS A 1 102 ? 20.271 -16.817 -48.481 1.00 41.91 102 LYS A O 1
ATOM 816 N N . ARG A 1 103 ? 20.727 -16.476 -46.316 1.00 40.56 103 ARG A N 1
ATOM 817 C CA . ARG A 1 103 ? 21.911 -15.622 -46.519 1.00 40.56 103 ARG A CA 1
ATOM 818 C C . ARG A 1 103 ? 23.096 -16.248 -45.794 1.00 40.56 103 ARG A C 1
ATOM 820 O O . ARG A 1 103 ? 23.399 -15.906 -44.658 1.00 40.56 103 ARG A O 1
ATOM 827 N N . THR A 1 104 ? 23.750 -17.192 -46.464 1.00 43.69 104 THR A N 1
ATOM 828 C CA . THR A 1 104 ? 25.114 -17.608 -46.123 1.00 43.69 104 THR A CA 1
ATOM 829 C C . THR A 1 104 ? 26.070 -16.645 -46.815 1.00 43.69 104 THR A C 1
ATOM 831 O O . THR A 1 104 ? 25.952 -16.408 -48.015 1.00 43.6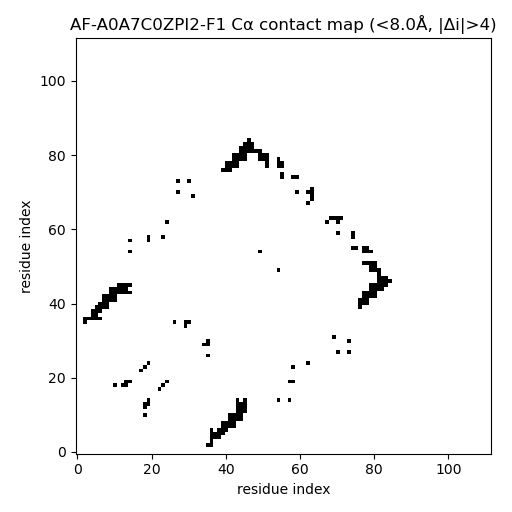9 104 THR A O 1
ATOM 834 N N . GLY A 1 105 ? 26.952 -16.040 -46.023 1.00 37.38 105 GLY A N 1
ATOM 835 C CA . GLY A 1 105 ? 27.862 -14.988 -46.453 1.00 37.38 105 GLY A CA 1
ATOM 836 C C . GLY A 1 105 ? 29.001 -15.443 -47.357 1.00 37.38 105 GLY A C 1
ATOM 837 O O . GLY A 1 105 ? 29.230 -16.631 -47.557 1.00 37.38 105 GLY A O 1
ATOM 838 N N . ARG A 1 106 ? 29.720 -14.441 -47.865 1.00 38.22 106 ARG A N 1
ATOM 839 C CA . ARG A 1 106 ? 31.135 -14.439 -48.259 1.00 38.22 106 ARG A CA 1
ATOM 840 C C . ARG A 1 106 ? 31.378 -13.102 -48.946 1.00 38.22 106 ARG A C 1
ATOM 842 O O . ARG A 1 106 ? 30.688 -12.818 -49.910 1.00 38.22 106 ARG A O 1
ATOM 849 N N . LEU A 1 107 ? 32.343 -12.328 -48.463 1.00 42.00 107 LEU A N 1
ATOM 850 C CA . LEU A 1 107 ? 33.232 -11.503 -49.285 1.00 42.00 107 LEU A CA 1
ATOM 851 C C . LEU A 1 107 ? 34.454 -11.186 -48.414 1.00 42.00 107 LEU A C 1
ATOM 853 O O . LEU A 1 107 ? 34.483 -10.229 -47.649 1.00 42.00 107 LEU A O 1
ATOM 857 N N . HIS A 1 108 ? 35.417 -12.106 -48.489 1.00 41.59 108 HIS A N 1
ATOM 858 C CA . HIS A 1 108 ? 36.832 -11.781 -48.377 1.00 41.59 108 HIS A CA 1
ATOM 859 C C . HIS A 1 108 ? 37.168 -10.864 -49.554 1.00 41.59 108 HIS A C 1
ATOM 861 O O . HIS A 1 108 ? 36.820 -11.191 -50.690 1.00 41.59 108 HIS A O 1
ATOM 867 N N . THR A 1 109 ? 37.868 -9.772 -49.293 1.00 43.09 109 THR A N 1
ATOM 868 C CA . THR A 1 109 ? 38.657 -9.073 -50.306 1.00 43.09 109 THR A CA 1
ATOM 869 C C . THR A 1 109 ? 40.050 -8.917 -49.726 1.00 43.09 109 THR A C 1
ATOM 871 O O . THR A 1 109 ? 40.251 -8.056 -48.874 1.00 43.09 109 THR A O 1
ATOM 874 N N . ASP A 1 110 ? 40.947 -9.801 -50.162 1.00 42.88 110 ASP A N 1
ATOM 875 C CA . ASP A 1 110 ? 42.394 -9.614 -50.111 1.00 42.88 110 ASP A CA 1
ATOM 876 C C . ASP A 1 110 ? 42.870 -9.198 -51.513 1.00 42.88 110 ASP A C 1
ATOM 878 O O . ASP A 1 110 ? 42.402 -9.730 -52.522 1.00 42.88 110 ASP A O 1
ATOM 882 N N . ASP A 1 111 ? 43.754 -8.204 -51.494 1.00 40.72 111 ASP A N 1
ATOM 883 C CA . ASP A 1 111 ? 44.771 -7.741 -52.448 1.00 40.72 111 ASP A CA 1
ATOM 884 C C . ASP A 1 111 ? 44.804 -8.228 -53.910 1.00 40.72 111 ASP A C 1
ATOM 886 O O . ASP A 1 111 ? 45.074 -9.396 -54.207 1.00 40.72 111 ASP A O 1
ATOM 890 N N . HIS A 1 112 ? 44.791 -7.240 -54.815 1.00 43.22 112 HIS A N 1
ATOM 891 C CA . HIS A 1 112 ? 45.790 -7.092 -55.883 1.00 43.22 112 HIS A CA 1
ATOM 892 C C . HIS A 1 112 ? 46.047 -5.615 -56.192 1.00 43.22 112 HIS A C 1
ATOM 894 O O . HIS A 1 112 ? 45.058 -4.846 -56.245 1.00 43.22 112 HIS A O 1
#

Secondary structure (DSSP, 8-state):
-PPPSEEEEE-TTTTSHHIIIIITHHHHHHHHTT-S-TEEEEEEEESS---HHHHHHHHHHHHHTT-HHHHHHHHTTEEEEE-----SS-S---S-----------------

Sequence (112 aa):
MHKPPHQMLVIFGASGDLTRRKLIPAPFDLHRQNLLPGNFVILGPGRTEHTDESFRNLFRESLEEKHPETATSFLQRLFYHPAGSVYTHCMPADRAGTEPGKRTGRLHTDDH

Mean predicted aligned error: 12.23 Å

Solvent-accessible surface area (backbone atoms only — not comparable to full-atom values): 7143 Å² total; per-residue (Å²): 134,91,69,61,79,64,47,77,48,76,36,79,54,44,90,37,67,63,30,64,74,45,63,52,52,52,57,50,56,33,49,76,67,66,69,55,41,93,48,48,38,37,38,25,43,32,69,60,91,46,50,40,65,59,54,36,57,75,47,40,64,73,38,36,77,78,39,51,84,59,30,59,69,52,45,73,32,47,41,45,44,60,56,55,93,74,89,70,84,90,66,85,92,80,84,78,93,75,87,84,77,86,83,78,87,85,82,87,83,80,88,135